Protein AF-A0A5E4QK49-F1 (afdb_monomer_lite)

Foldseek 3Di:
DDDDDDDDDPPPPPPPPPPPVPPPVPVPDQWDKDDKDDWADFPDPDDDGDIDIDIDTGGPDPCVVVVVVVVVVVVVVVVVVVVVVVVVPDDD

Structure (mmCIF, N/CA/C/O backbone):
data_AF-A0A5E4QK49-F1
#
_entry.id   AF-A0A5E4QK49-F1
#
loop_
_atom_site.group_PDB
_atom_site.id
_atom_site.type_symbol
_atom_site.label_atom_id
_atom_site.label_alt_id
_atom_site.label_comp_id
_atom_site.label_asym_id
_atom_site.label_entity_id
_atom_site.label_seq_id
_atom_site.pdbx_PDB_ins_code
_atom_site.Cartn_x
_atom_site.Cartn_y
_atom_site.Cartn_z
_atom_site.occupancy
_atom_site.B_iso_or_equiv
_atom_site.auth_seq_id
_atom_site.auth_comp_id
_atom_site.auth_asym_id
_atom_site.auth_atom_id
_atom_site.pdbx_PDB_model_num
ATOM 1 N N . MET A 1 1 ? -23.254 25.916 50.125 1.00 37.34 1 MET A N 1
ATOM 2 C CA . MET A 1 1 ? -23.836 25.342 48.892 1.00 37.34 1 MET A CA 1
ATOM 3 C C . MET A 1 1 ? -22.795 25.511 47.797 1.00 37.34 1 MET A C 1
ATOM 5 O O . MET A 1 1 ? -22.447 26.643 47.497 1.00 37.34 1 MET A O 1
ATOM 9 N N . TRP A 1 2 ? -22.193 24.417 47.326 1.00 40.06 2 TRP A N 1
ATOM 10 C CA . TRP A 1 2 ? -21.101 24.447 46.347 1.00 40.06 2 TRP A CA 1
ATOM 11 C C . TRP A 1 2 ? -21.667 24.595 44.931 1.00 40.06 2 TRP A C 1
ATOM 13 O O . TRP A 1 2 ? -22.569 23.857 44.542 1.00 40.06 2 TRP A O 1
ATOM 23 N N . LEU A 1 3 ? -21.144 25.567 44.187 1.00 48.19 3 LEU A N 1
ATOM 24 C CA . LEU A 1 3 ? -21.382 25.768 42.760 1.00 48.19 3 LEU A CA 1
ATOM 25 C C . LEU A 1 3 ? -20.421 24.868 41.974 1.00 48.19 3 LEU A C 1
ATOM 27 O O . LEU A 1 3 ? -19.218 24.999 42.165 1.00 48.19 3 LEU A O 1
ATOM 31 N N . ALA A 1 4 ? -20.930 24.004 41.094 1.00 44.91 4 ALA A N 1
ATOM 32 C CA . ALA A 1 4 ? -20.266 23.565 39.857 1.00 44.91 4 ALA A CA 1
ATOM 33 C C . ALA A 1 4 ? -21.143 22.525 39.145 1.00 44.91 4 ALA A C 1
ATOM 35 O O . ALA A 1 4 ? -21.391 21.442 39.664 1.00 44.91 4 ALA A O 1
ATOM 36 N N . GLY A 1 5 ? -21.598 22.849 37.939 1.00 42.28 5 GLY A N 1
ATOM 37 C CA . GLY A 1 5 ? -22.349 21.935 37.081 1.00 42.28 5 GLY A CA 1
ATOM 38 C C . GLY A 1 5 ? -22.116 22.274 35.616 1.00 42.28 5 GLY A C 1
ATOM 39 O O . GLY A 1 5 ? -23.059 22.514 34.871 1.00 42.28 5 GLY A O 1
ATOM 40 N N . THR A 1 6 ? -20.853 22.389 35.210 1.00 53.91 6 THR A N 1
ATOM 41 C CA . THR A 1 6 ? -20.470 22.581 33.810 1.00 53.91 6 THR A CA 1
ATOM 42 C C . THR A 1 6 ? -20.780 21.306 33.027 1.00 53.91 6 THR A C 1
ATOM 44 O O . THR A 1 6 ? -20.156 20.265 33.219 1.00 53.91 6 THR A O 1
ATOM 47 N N . ARG A 1 7 ? -21.765 21.392 32.126 1.00 50.28 7 ARG A N 1
ATOM 48 C CA . ARG A 1 7 ? -22.021 20.409 31.064 1.00 50.28 7 ARG A CA 1
ATOM 49 C C . ARG A 1 7 ? -20.733 20.207 30.256 1.00 50.28 7 ARG A C 1
ATOM 51 O O . ARG A 1 7 ? -20.318 21.115 29.540 1.00 50.28 7 ARG A O 1
ATOM 58 N N . ALA A 1 8 ? -20.129 19.024 30.344 1.00 46.91 8 ALA A N 1
ATOM 59 C CA . ALA A 1 8 ? -19.064 18.617 29.437 1.00 46.91 8 ALA A CA 1
ATOM 60 C C . ALA A 1 8 ? -19.657 18.460 28.028 1.00 46.91 8 ALA A C 1
ATOM 62 O O . ALA A 1 8 ? -20.459 17.564 27.770 1.00 46.91 8 ALA A O 1
ATOM 63 N N . GLN A 1 9 ? -19.317 19.386 27.135 1.00 51.19 9 GLN A N 1
ATOM 64 C CA . GLN A 1 9 ? -19.555 19.236 25.704 1.00 51.19 9 GLN A CA 1
ATOM 65 C C . GLN A 1 9 ? -18.625 18.124 25.187 1.00 51.19 9 GLN A C 1
ATOM 67 O O . GLN A 1 9 ? -17.427 18.185 25.473 1.00 51.19 9 GLN A O 1
ATOM 72 N N . PRO A 1 10 ? -19.105 17.130 24.419 1.00 54.28 10 PRO A N 1
ATOM 73 C CA . PRO A 1 10 ? -18.212 16.369 23.565 1.00 54.28 10 PRO A CA 1
ATOM 74 C C . PRO A 1 10 ? -17.740 17.331 22.476 1.00 54.28 10 PRO A C 1
ATOM 76 O O . PRO A 1 10 ? -18.514 17.738 21.613 1.00 54.28 10 PRO A O 1
ATOM 79 N N . SER A 1 11 ? -16.481 17.748 22.541 1.00 51.91 11 SER A N 1
ATOM 80 C CA . SER A 1 11 ? -15.841 18.427 21.426 1.00 51.91 11 SER A CA 1
ATOM 81 C C . SER A 1 11 ? -15.806 17.445 20.257 1.00 51.91 11 SER A C 1
ATOM 83 O O . SER A 1 11 ? -14.915 16.600 20.168 1.00 51.91 11 SER A O 1
ATOM 85 N N . THR A 1 12 ? -16.782 17.538 19.354 1.00 60.84 12 THR A N 1
ATOM 86 C CA . THR A 1 12 ? -16.581 17.171 17.953 1.00 60.84 12 THR A CA 1
ATOM 87 C C . THR A 1 12 ? -15.564 18.150 17.403 1.00 60.84 12 THR A C 1
ATOM 89 O O . THR A 1 12 ? -15.902 19.134 16.749 1.00 60.84 12 THR A O 1
ATOM 92 N N . ASP A 1 13 ? -14.307 17.898 17.740 1.00 56.16 13 ASP A N 1
ATOM 93 C CA . ASP A 1 13 ? -13.186 18.481 17.048 1.00 56.16 13 ASP A CA 1
ATOM 94 C C . ASP A 1 13 ? -13.176 17.788 15.686 1.00 56.16 13 ASP A C 1
ATOM 96 O O . ASP A 1 13 ? -12.533 16.760 15.467 1.00 56.16 13 ASP A O 1
ATOM 100 N N . THR A 1 14 ? -13.976 18.306 14.754 1.00 60.16 14 THR A N 1
ATOM 101 C CA . THR A 1 14 ? -13.680 18.181 13.329 1.00 60.16 14 THR A CA 1
ATOM 102 C C . THR A 1 14 ? -12.402 18.969 13.075 1.00 60.16 14 THR A C 1
ATOM 104 O O . THR A 1 14 ? -12.396 19.998 12.402 1.00 60.16 14 THR A O 1
ATOM 107 N N . GLY A 1 15 ? -11.305 18.475 13.646 1.00 45.59 15 GLY A N 1
ATOM 108 C CA . GLY A 1 15 ? -9.969 18.804 13.231 1.00 45.59 15 GLY A CA 1
ATOM 109 C C . GLY A 1 15 ? -9.864 18.287 11.813 1.00 45.59 15 GLY A C 1
ATOM 110 O O . GLY A 1 15 ? -9.725 17.086 11.577 1.00 45.59 15 GLY A O 1
ATOM 111 N N . ILE A 1 16 ? -9.986 19.196 10.850 1.00 56.25 16 ILE A N 1
ATOM 112 C CA . ILE A 1 16 ? -9.454 18.971 9.516 1.00 56.25 16 ILE A CA 1
ATOM 113 C C . ILE A 1 16 ? -8.006 18.575 9.768 1.00 56.25 16 ILE A C 1
ATOM 115 O O . ILE A 1 16 ? -7.214 19.402 10.217 1.00 56.25 16 ILE A O 1
ATOM 119 N N . ALA A 1 17 ? -7.685 17.296 9.571 1.00 53.91 17 ALA A N 1
ATOM 120 C CA . ALA A 1 17 ? -6.320 16.823 9.655 1.00 53.91 17 ALA A CA 1
ATOM 121 C C . ALA A 1 17 ? -5.537 17.618 8.612 1.00 53.91 17 ALA A C 1
ATOM 123 O O . ALA A 1 17 ? -5.601 17.326 7.417 1.00 53.91 17 ALA A O 1
ATOM 124 N N . GLN A 1 18 ? -4.862 18.679 9.052 1.00 49.47 18 GLN A N 1
ATOM 125 C CA . GLN A 1 18 ? -3.922 19.400 8.225 1.00 49.47 18 GLN A CA 1
ATOM 126 C C . GLN A 1 18 ? -2.827 18.393 7.931 1.00 49.47 18 GLN A C 1
ATOM 128 O O . GLN A 1 18 ? -1.963 18.107 8.761 1.00 49.47 18 GLN A O 1
ATOM 133 N N . SER A 1 19 ? -2.907 17.785 6.750 1.00 54.97 19 SER A N 1
ATOM 134 C CA . SER A 1 19 ? -1.795 17.058 6.190 1.00 54.97 19 SER A CA 1
ATOM 135 C C . SER A 1 19 ? -0.682 18.084 6.035 1.00 54.97 19 SER A C 1
ATOM 137 O O . SER A 1 19 ? -0.619 18.797 5.034 1.00 54.97 19 SER A O 1
ATOM 139 N N . HIS A 1 20 ? 0.205 18.164 7.024 1.00 52.66 20 HIS A N 1
ATOM 140 C CA . HIS A 1 20 ? 1.580 18.559 6.786 1.00 52.66 20 HIS A CA 1
ATOM 141 C C . HIS A 1 20 ? 2.128 17.520 5.813 1.00 52.66 20 HIS A C 1
ATOM 143 O O . HIS A 1 20 ? 2.744 16.526 6.192 1.00 52.66 20 HIS A O 1
ATOM 149 N N . GLN A 1 21 ? 1.805 17.691 4.535 1.00 59.88 21 GLN A N 1
ATOM 150 C CA . GLN A 1 21 ? 2.380 16.917 3.468 1.00 59.88 21 GLN A CA 1
ATOM 151 C C . GLN A 1 21 ? 3.754 17.532 3.266 1.00 59.88 21 GLN A C 1
ATOM 153 O O . GLN A 1 21 ? 3.963 18.378 2.404 1.00 59.88 21 GLN A O 1
ATOM 158 N N . THR A 1 22 ? 4.691 17.156 4.135 1.00 55.12 22 THR A N 1
ATOM 159 C CA . THR A 1 22 ? 6.109 17.365 3.900 1.00 55.12 22 THR A CA 1
ATOM 160 C C . THR A 1 22 ? 6.393 16.675 2.575 1.00 55.12 22 THR A C 1
ATOM 162 O O . THR A 1 22 ? 6.520 15.451 2.503 1.00 55.12 22 THR A O 1
ATOM 165 N N . THR A 1 23 ? 6.436 17.442 1.488 1.00 58.25 23 THR A N 1
ATOM 166 C CA . THR A 1 23 ? 6.917 16.993 0.186 1.00 58.25 23 THR A CA 1
ATOM 167 C C . THR A 1 23 ? 8.424 16.813 0.287 1.00 58.25 23 THR A C 1
ATOM 169 O O . THR A 1 23 ? 9.204 17.489 -0.373 1.00 58.25 23 THR A O 1
ATOM 172 N N . VAL A 1 24 ? 8.857 15.874 1.131 1.00 60.09 24 VAL A N 1
ATOM 173 C CA . VAL A 1 24 ? 10.146 15.226 0.965 1.00 60.09 24 VAL A CA 1
ATOM 174 C C . VAL A 1 24 ? 9.968 14.403 -0.298 1.00 60.09 24 VAL A C 1
ATOM 176 O O . VAL A 1 24 ? 9.455 13.281 -0.274 1.00 60.09 24 VAL A O 1
ATOM 179 N N . SER A 1 25 ? 10.298 15.007 -1.436 1.00 63.06 25 SER A N 1
ATOM 180 C CA . SER A 1 25 ? 10.419 14.319 -2.710 1.00 63.06 25 SER A CA 1
ATOM 181 C C . SER A 1 25 ? 11.510 13.261 -2.550 1.00 63.06 25 SER A C 1
ATOM 183 O O . SER A 1 25 ? 12.685 13.497 -2.812 1.00 63.06 25 SER A O 1
ATOM 185 N N . ASN A 1 26 ? 11.116 12.087 -2.056 1.00 64.62 26 ASN A N 1
ATOM 186 C CA . ASN A 1 26 ? 11.946 10.901 -1.923 1.00 64.62 26 ASN A CA 1
ATOM 187 C C . ASN A 1 26 ? 12.200 10.330 -3.321 1.00 64.62 26 ASN A C 1
ATOM 189 O O . ASN A 1 26 ? 11.668 9.283 -3.689 1.00 64.62 26 ASN A O 1
ATOM 193 N N . VAL A 1 27 ? 13.022 11.020 -4.111 1.00 64.44 27 VAL A N 1
ATOM 194 C CA . VAL A 1 27 ? 13.464 10.572 -5.441 1.00 64.44 27 VAL A CA 1
ATOM 195 C C . VAL A 1 27 ? 14.189 9.213 -5.349 1.00 64.44 27 VAL A C 1
ATOM 197 O O . VAL A 1 27 ? 14.254 8.461 -6.321 1.00 64.44 27 VAL A O 1
ATOM 200 N N . THR A 1 28 ? 14.668 8.835 -4.159 1.00 70.94 28 THR A N 1
ATOM 201 C CA . THR A 1 28 ? 15.397 7.589 -3.883 1.00 70.94 28 THR A CA 1
ATOM 202 C C . THR A 1 28 ? 14.532 6.421 -3.398 1.00 70.94 28 THR A C 1
ATOM 204 O O . THR A 1 28 ? 14.983 5.274 -3.486 1.00 70.94 28 THR A O 1
ATOM 207 N N . ASN A 1 29 ? 13.297 6.641 -2.925 1.00 80.38 29 ASN A N 1
ATOM 208 C CA . ASN A 1 29 ? 12.493 5.538 -2.396 1.00 80.38 29 ASN A CA 1
ATOM 209 C C . ASN A 1 29 ? 11.798 4.780 -3.536 1.00 80.38 29 ASN A C 1
ATOM 211 O O . ASN A 1 29 ? 10.792 5.225 -4.084 1.00 80.38 29 ASN A O 1
ATOM 215 N N . LYS A 1 30 ? 12.346 3.612 -3.892 1.00 85.50 30 LYS A N 1
ATOM 216 C CA . LYS A 1 30 ? 11.812 2.725 -4.942 1.00 85.50 30 LYS A CA 1
ATOM 217 C C . LYS A 1 30 ? 10.394 2.227 -4.635 1.00 85.50 30 LYS A C 1
ATOM 219 O O . LYS A 1 30 ? 9.694 1.823 -5.564 1.00 85.50 30 LYS A O 1
ATOM 224 N N . TYR A 1 31 ? 9.983 2.273 -3.369 1.00 89.81 31 TYR A N 1
ATOM 225 C CA . TYR A 1 31 ? 8.698 1.784 -2.896 1.00 89.81 31 TYR A CA 1
ATOM 226 C C . TYR A 1 31 ? 7.882 2.902 -2.224 1.00 89.81 31 TYR A C 1
ATOM 228 O O . TYR A 1 31 ? 8.392 3.961 -1.840 1.00 89.81 31 TYR A O 1
ATOM 236 N N . ALA A 1 32 ? 6.577 2.696 -2.142 1.00 90.00 32 ALA A N 1
ATOM 237 C CA . ALA A 1 32 ? 5.625 3.559 -1.466 1.00 90.00 32 ALA A CA 1
ATOM 238 C C . ALA A 1 32 ? 4.599 2.699 -0.735 1.00 90.00 32 ALA A C 1
ATOM 240 O O . ALA A 1 32 ? 4.232 1.626 -1.206 1.00 90.00 32 ALA A O 1
ATOM 241 N N . TRP A 1 33 ? 4.113 3.192 0.397 1.00 89.56 33 TRP A N 1
ATOM 242 C CA . TRP A 1 33 ? 2.957 2.588 1.040 1.00 89.56 33 TRP A CA 1
ATOM 243 C C . TRP A 1 33 ? 1.693 2.901 0.235 1.00 89.56 33 TRP A C 1
ATOM 245 O O . TRP A 1 33 ? 1.521 4.030 -0.227 1.00 89.56 33 TRP A O 1
ATOM 255 N N . SER A 1 34 ? 0.821 1.908 0.071 1.00 91.56 34 SER A N 1
ATOM 256 C CA . SER A 1 34 ? -0.540 2.105 -0.420 1.00 91.56 34 SER A CA 1
ATOM 257 C C . SER A 1 34 ? -1.363 2.904 0.591 1.00 91.56 34 SER A C 1
ATOM 259 O O . SER A 1 34 ? -0.946 3.118 1.735 1.00 91.56 34 SER A O 1
ATOM 261 N N . SER A 1 35 ? -2.572 3.290 0.191 1.00 93.62 35 SER A N 1
ATOM 262 C CA . SER 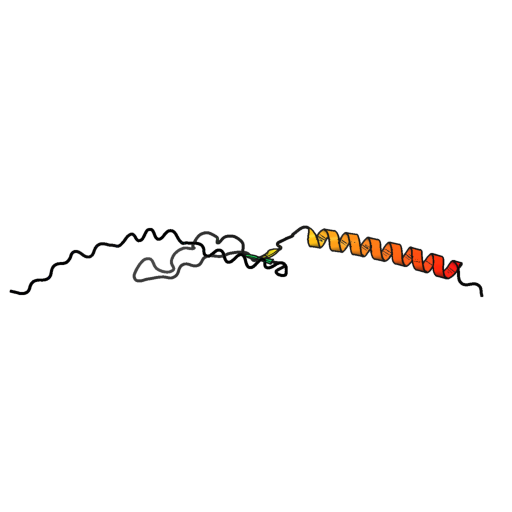A 1 35 ? -3.599 3.680 1.153 1.00 93.62 35 SER A CA 1
ATOM 263 C C . SER A 1 35 ? -3.812 2.567 2.183 1.00 93.62 35 SER A C 1
ATOM 265 O O . SER A 1 35 ? -3.627 1.380 1.881 1.00 93.62 35 SER A O 1
ATOM 267 N N . TRP A 1 36 ? -4.185 2.962 3.399 1.00 94.31 36 TRP A N 1
ATOM 268 C CA . TRP A 1 36 ? -4.658 2.022 4.407 1.00 94.31 36 TRP A CA 1
ATOM 269 C C . TRP A 1 36 ? -5.919 1.316 3.906 1.00 94.31 36 TRP A C 1
ATOM 271 O O . TRP A 1 36 ? -6.761 1.932 3.249 1.00 94.31 36 TRP A O 1
ATOM 281 N N . GLY A 1 37 ? -6.012 0.019 4.184 1.00 93.81 37 GLY A N 1
ATOM 282 C CA . GLY A 1 37 ? -7.242 -0.741 4.031 1.00 93.81 37 GLY A CA 1
ATOM 283 C C . GLY A 1 37 ? -8.265 -0.388 5.117 1.00 93.81 37 GLY A C 1
ATOM 284 O O . GLY A 1 37 ? -8.006 0.467 5.966 1.00 93.81 37 GLY A O 1
ATOM 285 N N . PRO A 1 38 ? -9.434 -1.045 5.107 1.00 94.69 38 PRO A N 1
ATOM 286 C CA . PRO A 1 38 ? -10.416 -0.870 6.167 1.00 94.69 38 PRO A CA 1
ATOM 287 C C . PRO A 1 38 ? -9.857 -1.347 7.514 1.00 94.69 38 PRO A C 1
ATOM 289 O O . PRO A 1 38 ? -9.036 -2.266 7.575 1.00 94.69 38 PRO A O 1
ATOM 292 N N . TRP A 1 39 ? -10.343 -0.748 8.600 1.00 93.94 39 TRP A N 1
ATOM 293 C CA . TRP A 1 39 ? -10.112 -1.280 9.938 1.00 93.94 39 TRP A CA 1
ATOM 294 C C . TRP A 1 39 ? -10.780 -2.647 10.080 1.00 93.94 39 TRP A C 1
ATOM 296 O O . TRP A 1 39 ? -11.942 -2.832 9.716 1.00 93.94 39 TRP A O 1
ATOM 306 N N . GLY A 1 40 ? -10.038 -3.599 10.631 1.00 93.00 40 GLY A N 1
ATOM 307 C CA . GLY A 1 40 ? -10.557 -4.881 11.071 1.00 93.00 40 GLY A CA 1
ATOM 308 C C . GLY A 1 40 ? -11.488 -4.735 12.273 1.00 93.00 40 GLY A C 1
ATOM 309 O O . GLY A 1 40 ? -11.593 -3.677 12.899 1.00 93.00 40 GLY A O 1
ATOM 310 N N . VAL A 1 41 ? -12.159 -5.833 12.609 1.00 92.38 41 VAL A N 1
ATOM 311 C CA . VAL A 1 41 ? -13.069 -5.885 13.754 1.00 92.38 41 VAL A CA 1
ATOM 312 C C . VAL A 1 41 ? -12.288 -5.635 15.045 1.00 92.38 41 VAL A C 1
ATOM 314 O O . VAL A 1 41 ? -11.174 -6.129 15.221 1.00 92.38 41 VAL A O 1
ATOM 317 N N . CYS A 1 42 ? -12.880 -4.861 15.953 1.00 93.75 42 CYS A N 1
ATOM 318 C CA . CYS A 1 42 ? -12.303 -4.633 17.269 1.00 93.75 42 CYS A CA 1
ATOM 319 C C . CYS A 1 42 ? -12.212 -5.960 18.036 1.00 93.75 42 CYS A C 1
ATOM 321 O O . CYS A 1 42 ? -13.183 -6.714 18.091 1.00 93.75 42 CYS A O 1
ATOM 323 N N . SER A 1 43 ? -11.074 -6.228 18.675 1.00 94.31 43 SER A N 1
ATOM 324 C CA . SER A 1 43 ? -10.862 -7.459 19.450 1.00 94.31 43 SER A CA 1
ATOM 325 C C . SER A 1 43 ? -11.851 -7.653 20.605 1.00 94.31 43 SER A C 1
ATOM 327 O O . SER A 1 43 ? -12.012 -8.769 21.097 1.00 94.31 43 SER A O 1
ATOM 329 N N . LYS A 1 44 ? -12.507 -6.577 21.050 1.00 91.75 44 LYS A N 1
ATOM 330 C CA . LYS A 1 44 ? -13.529 -6.591 22.095 1.00 91.75 44 LYS A CA 1
ATOM 331 C C . LYS A 1 44 ? -14.694 -5.692 21.716 1.00 91.75 44 LYS A C 1
ATOM 333 O O . LYS A 1 44 ? -14.516 -4.643 21.101 1.00 91.75 44 LYS A O 1
ATOM 338 N N . THR A 1 45 ? -15.879 -6.077 22.166 1.00 90.12 45 THR A N 1
ATOM 339 C CA . THR A 1 45 ? -17.114 -5.303 21.999 1.00 90.12 45 THR A CA 1
ATOM 340 C C . THR A 1 45 ? -17.325 -4.265 23.108 1.00 90.12 45 THR A C 1
ATOM 342 O O . THR A 1 45 ? -18.119 -3.348 22.928 1.00 90.12 45 THR A O 1
ATOM 345 N N . CYS A 1 46 ? -16.603 -4.357 24.234 1.00 88.19 46 CYS A N 1
ATOM 346 C CA . CYS A 1 46 ? -16.643 -3.383 25.328 1.00 88.19 46 CYS A CA 1
ATOM 347 C C . CYS A 1 46 ? -15.289 -3.265 26.056 1.00 88.19 46 CYS A C 1
ATOM 349 O O . CYS A 1 46 ? -14.419 -4.129 25.935 1.00 88.19 46 CYS A O 1
ATOM 351 N N . GLY A 1 47 ? -15.106 -2.175 26.810 1.00 87.19 47 GLY A N 1
ATOM 352 C CA . GLY A 1 47 ? -13.948 -1.994 27.698 1.00 87.19 47 GLY A CA 1
ATOM 353 C C . GLY A 1 47 ? -12.618 -1.661 27.010 1.00 87.19 47 GLY A C 1
ATOM 354 O O . GLY A 1 47 ? -11.569 -1.873 27.611 1.00 87.19 47 GLY A O 1
ATOM 355 N N . GLY A 1 48 ? -12.654 -1.148 25.774 1.00 89.38 48 GLY A N 1
ATOM 356 C CA . GLY A 1 48 ? -11.460 -0.822 24.988 1.00 89.38 48 GLY A CA 1
ATOM 357 C C . GLY A 1 48 ? -10.829 -2.064 24.348 1.00 89.38 48 GLY A C 1
ATOM 358 O O . GLY A 1 48 ? -10.364 -2.978 25.031 1.00 89.38 48 GLY A O 1
ATOM 359 N N . GLY A 1 49 ? -10.818 -2.106 23.017 1.00 91.31 49 GLY A N 1
ATOM 360 C CA . GLY A 1 49 ? -10.196 -3.172 22.232 1.00 91.31 49 GLY A CA 1
ATOM 361 C C . GLY A 1 49 ? -9.259 -2.610 21.167 1.00 91.31 49 GLY A C 1
ATOM 362 O O . GLY A 1 49 ? -9.106 -1.398 21.028 1.00 91.31 49 GLY A O 1
ATOM 363 N N . VAL A 1 50 ? -8.614 -3.506 20.428 1.00 94.69 50 VAL A N 1
ATOM 364 C CA . VAL A 1 50 ? -7.658 -3.156 19.372 1.00 94.69 50 VAL A CA 1
ATOM 365 C C . VAL A 1 50 ? -8.267 -3.529 18.029 1.00 94.69 50 VAL A C 1
ATOM 367 O O . VAL A 1 50 ? -8.751 -4.647 17.863 1.00 94.69 50 VAL A O 1
ATOM 370 N N . ALA A 1 51 ? -8.221 -2.598 17.079 1.00 94.62 51 ALA A N 1
ATOM 371 C CA . ALA A 1 51 ? -8.509 -2.850 15.674 1.00 94.62 51 ALA A CA 1
ATOM 372 C C . ALA A 1 51 ? -7.207 -2.748 14.873 1.00 94.62 51 ALA A C 1
ATOM 374 O O . ALA A 1 51 ? -6.342 -1.923 15.172 1.00 94.62 51 ALA A O 1
ATOM 375 N N . VAL A 1 52 ? -7.065 -3.599 13.862 1.00 95.19 52 VAL A N 1
ATOM 376 C CA . VAL A 1 52 ? -5.874 -3.662 13.007 1.00 95.19 52 VAL A CA 1
ATOM 377 C C . VAL A 1 52 ? -6.261 -3.236 11.601 1.00 95.19 52 VAL A C 1
ATOM 379 O O . VAL A 1 52 ? -7.336 -3.583 11.131 1.00 95.19 52 VAL A O 1
ATOM 382 N N . GLN A 1 53 ? -5.389 -2.500 10.922 1.00 96.69 53 GLN A N 1
ATOM 383 C CA . GLN A 1 53 ? -5.532 -2.181 9.504 1.00 96.69 53 GLN A CA 1
ATOM 384 C C . GLN A 1 53 ? -4.248 -2.553 8.767 1.00 96.69 53 GLN A C 1
ATOM 386 O O . GLN A 1 53 ? -3.146 -2.434 9.308 1.00 96.69 53 GLN A O 1
ATOM 3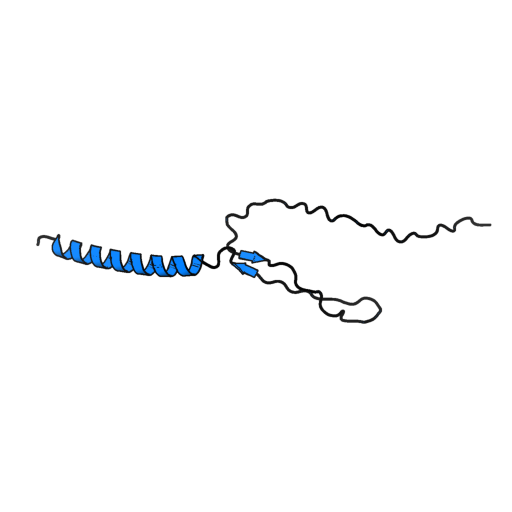91 N N . GLU A 1 54 ? -4.394 -2.975 7.518 1.00 95.44 54 GLU A N 1
ATOM 392 C CA . GLU A 1 54 ? -3.280 -3.394 6.676 1.00 95.44 54 GLU A CA 1
ATOM 393 C C . GLU A 1 54 ? -3.039 -2.397 5.543 1.00 95.44 54 GLU A C 1
ATOM 395 O O . GLU A 1 54 ? -3.944 -1.698 5.085 1.00 95.44 54 GLU A O 1
ATOM 400 N N . ARG A 1 55 ? -1.793 -2.327 5.074 1.00 96.88 55 ARG A N 1
ATOM 401 C CA . ARG A 1 55 ? -1.409 -1.585 3.870 1.00 96.88 55 ARG A CA 1
ATOM 402 C C . ARG A 1 55 ? -0.257 -2.288 3.174 1.00 96.88 55 ARG A C 1
ATOM 404 O O . ARG A 1 55 ? 0.562 -2.944 3.816 1.00 96.88 55 ARG A O 1
ATOM 411 N N . GLN A 1 56 ? -0.158 -2.106 1.867 1.00 93.75 56 GLN A N 1
ATOM 412 C CA . GLN A 1 56 ? 0.858 -2.751 1.045 1.00 93.75 56 GLN A CA 1
ATOM 413 C C . GLN A 1 56 ? 2.043 -1.820 0.790 1.00 93.75 56 GLN A C 1
ATOM 415 O O . GLN A 1 56 ? 1.883 -0.609 0.652 1.00 93.75 56 GLN A O 1
ATOM 420 N N . CYS A 1 57 ? 3.246 -2.387 0.694 1.00 91.81 57 CYS A N 1
ATOM 421 C CA . CYS A 1 57 ? 4.434 -1.682 0.216 1.00 91.81 57 CYS A CA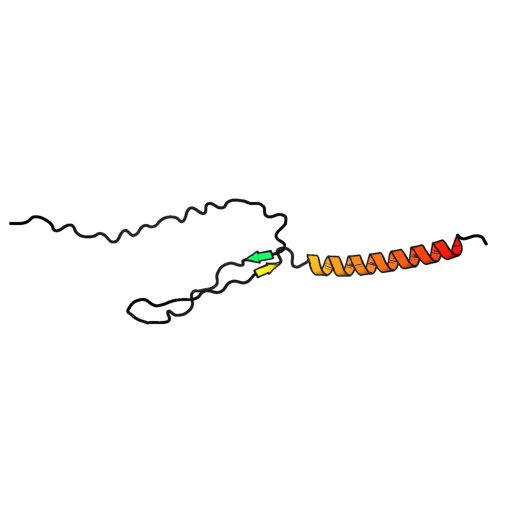 1
ATOM 422 C C . CYS A 1 57 ? 4.606 -1.977 -1.278 1.00 91.81 57 CYS A C 1
ATOM 424 O O . CYS A 1 57 ? 4.973 -3.086 -1.664 1.00 91.81 57 CYS A O 1
ATOM 426 N N . LEU A 1 58 ? 4.298 -0.998 -2.124 1.00 89.56 58 LEU A N 1
ATOM 427 C CA . LEU A 1 58 ? 4.224 -1.158 -3.571 1.00 89.56 58 LEU A CA 1
ATOM 428 C C . LEU A 1 58 ? 5.397 -0.461 -4.273 1.00 89.56 58 LEU A C 1
ATOM 430 O O . LEU A 1 58 ? 5.815 0.622 -3.853 1.00 89.56 58 LEU A O 1
ATOM 434 N N . PRO A 1 59 ? 5.947 -1.032 -5.362 1.00 88.12 59 PRO A N 1
ATOM 435 C CA . PRO A 1 59 ? 6.905 -0.326 -6.205 1.00 88.12 59 PRO A CA 1
ATOM 436 C C . PRO A 1 59 ? 6.278 0.945 -6.778 1.00 88.12 59 PRO A C 1
ATOM 438 O O . PRO A 1 59 ? 5.173 0.905 -7.313 1.00 88.12 59 PRO A O 1
ATOM 441 N N . ARG A 1 60 ? 7.011 2.063 -6.752 1.00 84.56 60 ARG A N 1
ATOM 442 C CA . ARG A 1 60 ? 6.545 3.312 -7.386 1.00 84.56 60 ARG A CA 1
ATOM 443 C C . ARG A 1 6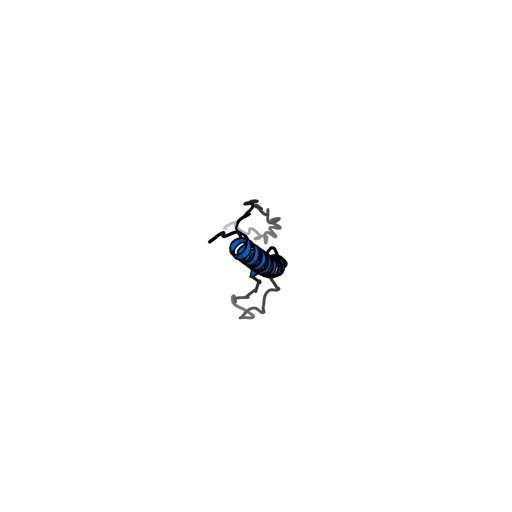0 ? 6.466 3.212 -8.907 1.00 84.56 60 ARG A C 1
ATOM 445 O O . ARG A 1 60 ? 5.688 3.916 -9.532 1.00 84.56 60 ARG A O 1
ATOM 452 N N . ASP A 1 61 ? 7.301 2.356 -9.490 1.00 85.25 61 ASP A N 1
ATOM 453 C CA . ASP A 1 61 ? 7.357 2.112 -10.928 1.00 85.25 61 ASP A CA 1
ATOM 454 C C . ASP A 1 61 ? 7.367 0.595 -11.187 1.00 85.25 61 ASP A C 1
ATOM 456 O O . ASP A 1 61 ? 8.441 -0.023 -11.195 1.00 85.25 61 ASP A O 1
ATOM 460 N N . PRO A 1 62 ? 6.193 -0.028 -11.403 1.00 73.31 62 PRO A N 1
ATOM 461 C CA . PRO A 1 62 ? 6.101 -1.456 -11.707 1.00 73.31 62 PRO A CA 1
ATOM 462 C C . PRO A 1 62 ? 6.771 -1.809 -13.046 1.00 73.31 62 PRO A C 1
ATOM 464 O O . PRO A 1 62 ? 7.196 -2.944 -13.268 1.00 73.31 62 PRO A O 1
ATOM 467 N N . THR A 1 63 ? 6.955 -0.832 -13.940 1.00 75.19 63 THR A N 1
ATOM 468 C CA . THR A 1 63 ? 7.532 -1.051 -15.273 1.00 75.19 63 THR A CA 1
ATOM 469 C C . THR A 1 63 ? 9.060 -1.104 -15.265 1.00 75.19 63 THR A C 1
ATOM 471 O O . THR A 1 63 ? 9.670 -1.646 -16.199 1.00 75.19 63 THR A O 1
ATOM 474 N N . ARG A 1 64 ? 9.704 -0.611 -14.195 1.00 68.69 64 ARG A N 1
ATOM 475 C CA . ARG A 1 64 ? 11.169 -0.588 -14.052 1.00 68.69 64 ARG A CA 1
ATOM 476 C C . ARG A 1 64 ? 11.778 -1.981 -14.210 1.00 68.69 64 ARG A C 1
ATOM 478 O O . ARG A 1 64 ? 12.817 -2.129 -14.856 1.00 68.69 64 ARG A O 1
ATOM 485 N N . TRP A 1 65 ? 11.109 -3.016 -13.700 1.00 63.81 65 TRP A N 1
ATOM 486 C CA . TRP A 1 65 ? 11.572 -4.400 -13.820 1.00 63.81 65 TRP A CA 1
ATOM 487 C C . TRP A 1 65 ? 11.635 -4.893 -15.274 1.00 63.81 65 TRP A C 1
ATOM 489 O O . TRP A 1 65 ? 12.640 -5.477 -15.700 1.00 63.81 65 TRP A O 1
ATOM 499 N N . HIS A 1 66 ? 10.600 -4.608 -16.070 1.00 65.56 66 HIS A N 1
ATOM 500 C CA . HIS A 1 66 ? 10.528 -5.019 -17.474 1.00 65.56 66 HIS A CA 1
ATOM 501 C C . HIS A 1 66 ? 11.605 -4.326 -18.322 1.00 65.56 66 HIS A C 1
ATOM 503 O O . HIS A 1 66 ? 12.269 -4.977 -19.140 1.00 65.56 66 HIS A O 1
ATOM 509 N N . ARG A 1 67 ? 11.874 -3.035 -18.065 1.00 63.12 67 ARG A N 1
ATOM 510 C CA . ARG A 1 67 ? 12.951 -2.287 -18.741 1.00 63.12 67 ARG A CA 1
ATOM 511 C C . ARG A 1 67 ? 14.333 -2.854 -18.427 1.00 63.12 67 ARG A C 1
ATOM 513 O O . ARG A 1 67 ? 15.137 -3.028 -19.342 1.00 63.12 67 ARG A O 1
ATOM 520 N N . SER A 1 68 ? 14.609 -3.216 -17.172 1.00 68.56 68 SER A N 1
ATOM 521 C CA . SER A 1 68 ? 15.897 -3.810 -16.788 1.00 68.56 68 SER A CA 1
ATOM 522 C C . SER A 1 68 ? 16.164 -5.154 -17.471 1.00 68.56 68 SER A C 1
ATOM 524 O O . SER A 1 68 ? 17.313 -5.444 -17.808 1.00 68.56 68 SER A O 1
ATOM 526 N N . ARG A 1 69 ? 15.136 -5.984 -17.699 1.00 70.81 69 ARG A N 1
ATOM 527 C CA . ARG A 1 69 ? 15.284 -7.254 -18.434 1.00 70.81 69 ARG A CA 1
ATOM 528 C C . ARG A 1 69 ? 15.577 -7.022 -19.919 1.00 70.81 69 ARG A C 1
ATOM 530 O O . ARG A 1 69 ? 16.518 -7.620 -20.438 1.00 70.81 69 ARG A O 1
ATOM 537 N N . LYS A 1 70 ? 14.835 -6.130 -20.589 1.00 75.88 70 LYS A N 1
ATOM 538 C CA . LYS A 1 70 ? 15.065 -5.790 -22.008 1.00 75.88 70 LYS A CA 1
ATOM 539 C C . LYS A 1 70 ? 16.452 -5.171 -22.218 1.00 75.88 70 LYS A C 1
ATOM 541 O O . LYS A 1 70 ? 17.194 -5.626 -23.083 1.00 75.88 70 LYS A O 1
ATOM 546 N N . ARG A 1 71 ? 16.852 -4.222 -21.361 1.00 76.62 71 ARG A N 1
ATOM 547 C CA . ARG A 1 71 ? 18.181 -3.586 -21.397 1.00 76.62 71 ARG A CA 1
ATOM 548 C C . ARG A 1 71 ? 19.315 -4.596 -21.196 1.00 76.62 71 ARG A C 1
ATOM 550 O O . ARG A 1 71 ? 20.276 -4.567 -21.952 1.00 76.62 71 ARG A O 1
ATOM 557 N N . ARG A 1 72 ? 19.192 -5.530 -20.241 1.00 77.75 72 ARG A N 1
ATOM 558 C CA . ARG A 1 72 ? 20.193 -6.598 -20.037 1.00 77.75 72 ARG A CA 1
ATOM 559 C C . ARG A 1 72 ? 20.355 -7.503 -21.261 1.00 77.75 72 ARG A C 1
ATOM 561 O O . ARG A 1 72 ? 21.482 -7.864 -21.585 1.00 77.75 72 ARG A O 1
ATOM 568 N N . LYS A 1 73 ? 19.261 -7.858 -21.947 1.00 82.88 73 LYS A N 1
ATOM 569 C CA . LYS A 1 73 ? 19.325 -8.657 -23.185 1.00 82.88 73 LYS A CA 1
ATOM 570 C C . LYS A 1 73 ? 20.036 -7.902 -24.313 1.00 82.88 73 LYS A C 1
ATOM 572 O O . LYS A 1 73 ? 20.920 -8.478 -24.936 1.00 82.88 73 LYS A O 1
ATOM 577 N N . LEU A 1 74 ? 19.706 -6.623 -24.508 1.00 82.56 74 LEU A N 1
ATOM 578 C CA . LEU A 1 74 ? 20.344 -5.773 -25.520 1.00 82.56 74 LEU A CA 1
ATOM 579 C C . LEU A 1 74 ? 21.847 -5.587 -25.260 1.00 82.56 74 LEU A C 1
ATOM 581 O O . LEU A 1 74 ? 22.644 -5.740 -26.177 1.00 82.56 74 LEU A O 1
ATOM 585 N N . LEU A 1 75 ? 22.250 -5.342 -24.007 1.00 81.19 75 LEU A N 1
ATOM 586 C CA . LEU A 1 75 ? 23.670 -5.228 -23.644 1.00 81.19 75 LEU A CA 1
ATOM 587 C C . LEU A 1 75 ? 24.451 -6.517 -23.949 1.00 81.19 75 LEU A C 1
ATOM 589 O O . LEU A 1 75 ? 25.557 -6.462 -24.480 1.00 81.19 75 LEU A O 1
ATOM 593 N N . ARG A 1 76 ? 23.860 -7.689 -23.673 1.00 80.94 76 ARG A N 1
ATOM 594 C CA . ARG A 1 76 ? 24.470 -8.985 -24.016 1.00 80.94 76 ARG A CA 1
ATOM 595 C C . ARG A 1 76 ? 24.598 -9.191 -25.526 1.00 80.94 76 ARG A C 1
ATOM 597 O O . ARG A 1 76 ? 25.601 -9.747 -25.960 1.00 80.94 76 ARG A O 1
ATOM 604 N N . SER A 1 77 ? 23.616 -8.771 -26.327 1.00 87.44 77 SER A N 1
ATOM 605 C CA . SER A 1 77 ? 23.724 -8.873 -27.790 1.00 87.44 77 SER A CA 1
ATOM 606 C C . SER A 1 77 ? 24.777 -7.922 -28.353 1.00 87.44 77 SER A C 1
ATOM 608 O O . SER A 1 77 ? 25.546 -8.323 -29.220 1.00 87.44 77 SER A O 1
ATOM 610 N N . THR A 1 78 ? 24.867 -6.693 -27.836 1.00 89.38 78 THR A N 1
ATOM 611 C CA . THR A 1 78 ? 25.892 -5.735 -28.273 1.00 89.38 78 THR A CA 1
ATOM 612 C C . THR A 1 78 ? 27.302 -6.176 -27.887 1.00 89.38 78 THR A C 1
ATOM 614 O O . THR A 1 78 ? 28.213 -6.008 -28.686 1.00 89.38 78 THR A O 1
ATOM 617 N N . ASP A 1 79 ? 27.485 -6.783 -26.709 1.00 88.00 79 ASP A N 1
ATOM 618 C CA . ASP A 1 79 ? 28.775 -7.341 -26.272 1.00 88.00 79 ASP A CA 1
ATOM 619 C C . ASP A 1 79 ? 29.232 -8.484 -27.201 1.00 88.00 79 ASP A C 1
ATOM 621 O O . ASP A 1 79 ? 30.359 -8.472 -27.687 1.00 88.00 79 ASP A O 1
ATOM 625 N N . ARG A 1 80 ? 28.328 -9.403 -27.586 1.00 84.62 80 ARG A N 1
ATOM 626 C CA . ARG A 1 80 ? 28.646 -10.442 -28.589 1.00 84.62 80 ARG A CA 1
ATOM 627 C C . ARG A 1 80 ? 29.092 -9.856 -29.928 1.00 84.62 80 ARG A C 1
ATOM 629 O O . ARG A 1 80 ? 30.077 -10.321 -30.491 1.00 84.62 80 ARG A O 1
ATOM 636 N N . LEU A 1 81 ? 28.378 -8.846 -30.431 1.00 85.88 81 LEU A N 1
ATOM 637 C CA . LEU A 1 81 ? 28.740 -8.174 -31.683 1.00 85.88 81 LEU A CA 1
ATOM 638 C C . LEU A 1 81 ? 30.096 -7.470 -31.576 1.00 85.88 81 LEU A C 1
ATOM 640 O O . LEU A 1 81 ? 30.853 -7.469 -32.540 1.00 85.88 81 LEU A O 1
ATOM 644 N N . ARG A 1 82 ? 30.408 -6.889 -30.412 1.00 83.06 82 ARG A N 1
ATOM 645 C CA . ARG A 1 82 ? 31.703 -6.257 -30.150 1.00 83.06 82 ARG A CA 1
ATOM 646 C C . ARG A 1 82 ? 32.832 -7.283 -30.201 1.00 83.06 82 ARG A C 1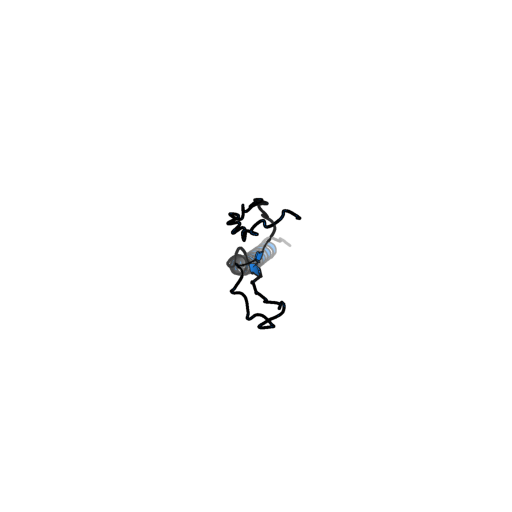
ATOM 648 O O . ARG A 1 82 ? 33.707 -7.143 -31.043 1.00 83.06 82 ARG A O 1
ATOM 655 N N . ARG A 1 83 ? 32.724 -8.377 -29.438 1.00 79.44 83 ARG A N 1
ATOM 656 C CA . ARG A 1 83 ? 33.724 -9.461 -29.447 1.00 79.44 83 ARG A CA 1
ATOM 657 C C . ARG A 1 83 ? 33.931 -10.061 -30.832 1.00 79.44 83 ARG A C 1
ATOM 659 O O . ARG A 1 83 ? 35.058 -10.345 -31.207 1.00 79.44 83 ARG A O 1
ATOM 666 N N . SER A 1 84 ? 32.858 -10.234 -31.605 1.00 82.44 84 SER A N 1
ATOM 667 C CA . SER A 1 84 ? 32.962 -10.753 -32.973 1.00 82.44 84 SER A CA 1
ATOM 668 C C . SER A 1 84 ? 33.747 -9.824 -33.902 1.00 82.44 84 SER A C 1
ATOM 670 O O . SER A 1 84 ? 34.404 -10.310 -34.815 1.00 82.4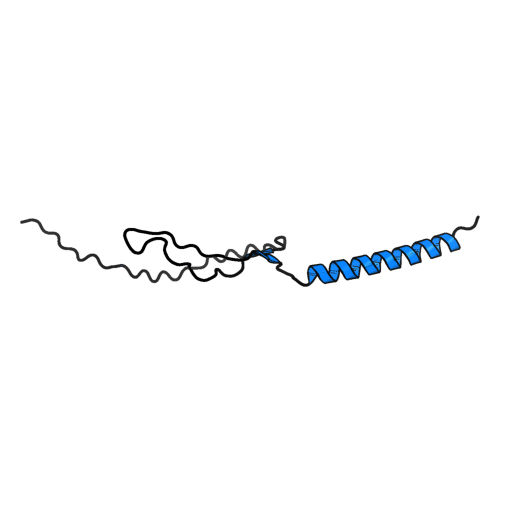4 84 SER A O 1
ATOM 672 N N . ARG A 1 85 ? 33.670 -8.505 -33.694 1.00 82.00 85 ARG A N 1
ATOM 673 C CA . ARG A 1 85 ? 34.451 -7.521 -34.455 1.00 82.00 85 ARG A CA 1
ATOM 674 C C . ARG A 1 85 ? 35.893 -7.453 -33.971 1.00 82.00 85 ARG A C 1
ATOM 676 O O . ARG A 1 85 ? 36.782 -7.361 -34.802 1.00 82.00 85 ARG A O 1
ATOM 683 N N . ASP A 1 86 ? 36.120 -7.548 -32.663 1.00 78.75 86 ASP A N 1
ATOM 684 C CA . ASP A 1 86 ? 37.469 -7.543 -32.085 1.00 78.75 86 ASP A CA 1
ATOM 685 C C . ASP A 1 86 ? 38.296 -8.742 -32.587 1.00 78.75 86 ASP A C 1
ATOM 687 O O . ASP A 1 86 ? 39.458 -8.579 -32.938 1.00 78.75 86 ASP A O 1
ATOM 691 N N . VAL A 1 87 ? 37.681 -9.925 -32.726 1.00 75.88 87 VAL A N 1
ATOM 692 C CA . VAL A 1 87 ? 38.327 -11.113 -33.322 1.00 75.88 87 VAL A CA 1
ATOM 693 C C . VAL A 1 87 ? 38.689 -10.902 -34.799 1.00 75.88 87 VAL A C 1
ATOM 695 O O . VAL A 1 87 ? 39.720 -11.391 -35.242 1.00 75.88 87 VAL A O 1
ATOM 698 N N . GLY A 1 88 ? 37.867 -10.174 -35.562 1.00 73.44 88 GLY A N 1
ATOM 699 C CA . GLY A 1 88 ? 38.137 -9.884 -36.977 1.00 73.44 88 GLY A CA 1
ATOM 700 C C . GLY A 1 88 ? 39.125 -8.737 -37.214 1.00 73.44 88 GLY A C 1
ATOM 701 O O . GLY A 1 88 ? 39.701 -8.648 -38.292 1.00 73.44 88 GLY A O 1
ATOM 702 N N . ASN A 1 89 ? 39.323 -7.873 -36.217 1.00 69.88 89 ASN A N 1
ATOM 703 C CA . ASN A 1 89 ? 40.170 -6.682 -36.302 1.00 69.88 89 ASN A CA 1
ATOM 704 C C . ASN A 1 89 ? 41.530 -6.847 -35.609 1.00 69.88 89 ASN A C 1
ATOM 706 O O . ASN A 1 89 ? 42.265 -5.868 -35.527 1.00 69.88 89 ASN A O 1
ATOM 710 N N . ASN A 1 90 ? 41.859 -8.031 -35.085 1.00 65.94 90 ASN A N 1
ATOM 711 C CA . ASN A 1 90 ? 43.177 -8.312 -34.524 1.00 65.94 90 ASN A CA 1
ATOM 712 C C . ASN A 1 90 ? 44.072 -8.909 -35.625 1.00 65.94 90 ASN A C 1
ATOM 714 O O . ASN A 1 90 ? 43.935 -10.103 -35.911 1.00 65.94 90 ASN A O 1
ATOM 718 N N . PRO A 1 91 ? 44.940 -8.119 -36.289 1.00 63.28 91 PRO A N 1
ATOM 719 C CA . PRO A 1 91 ? 45.921 -8.690 -37.192 1.00 63.28 91 PRO A CA 1
ATOM 720 C C . PRO A 1 91 ? 46.950 -9.442 -36.341 1.00 63.28 91 PRO A C 1
ATOM 722 O O . PRO A 1 91 ? 47.392 -8.942 -35.306 1.00 63.28 91 PRO A O 1
ATOM 725 N N . HIS A 1 92 ? 47.251 -10.670 -36.751 1.00 62.03 92 HIS A N 1
ATOM 726 C CA . HIS A 1 92 ? 48.285 -11.496 -36.135 1.00 62.03 92 HIS A CA 1
ATOM 727 C C . HIS A 1 92 ? 49.686 -10.950 -36.418 1.00 62.03 92 HIS A C 1
ATOM 729 O O . HIS A 1 92 ? 49.877 -10.386 -37.521 1.00 62.03 92 HIS A O 1
#

Organism: NCBI:txid189913

pLDDT: mean 74.79, std 16.66, range [37.34, 96.88]

Secondary structure (DSSP, 8-state):
--------------------------TT-SEEEPPP-PPPPPS-SSS---------EEES-TTHHHHHHHHHHHHHHHHHHHHHHHHHS---

Radius of gyration: 30.62 Å; chains: 1; bounding box: 72×37×86 Å

Sequence (92 aa):
MWLAGTRAQPSTDTGIAQSHQTTVSNVTNKYAWSSWGPWGVCSKTCGGGVAVQERQCLPRDPTRWHRSRKRRKLLRSTDRLRRSRDVGNNPH

InterPro domains:
  IPR000884 Thrombospondin type-1 (TSP1) repeat [PF00090] (34-57)
  IPR000884 Thrombospondin type-1 (TSP1) repeat [PS50092] (30-62)
  IPR036383 Thrombospondin type-1 repeat superfamily [G3DSA:2.20.100.10] (11-87)
  IPR036383 Thrombospondin type-1 repeat superfamily [SSF82895] (31-64)